Protein AF-A0A1H3FHN4-F1 (afdb_monomer_lite)

Organism: NCBI:txid1123352

Sequence (69 aa):
MSTAYERRVRRLREHVLSHTKPKEEVINKPKLSIDDMTKEEIINKLEGKGIEYNPRDKKEVLFNLLVGD

Structure (mmCIF, N/CA/C/O backbone):
data_AF-A0A1H3FHN4-F1
#
_entry.id   AF-A0A1H3FHN4-F1
#
loop_
_atom_site.group_PDB
_atom_site.id
_atom_site.type_symbol
_atom_site.label_atom_id
_atom_site.label_alt_id
_atom_site.label_comp_id
_atom_site.label_asym_id
_atom_site.label_entity_id
_atom_site.label_seq_id
_atom_site.pdbx_PDB_ins_code
_atom_site.Cartn_x
_atom_site.Cartn_y
_atom_site.Cartn_z
_atom_site.occupancy
_atom_site.B_iso_or_equiv
_atom_site.auth_seq_id
_atom_site.auth_comp_id
_atom_site.auth_asym_id
_atom_site.auth_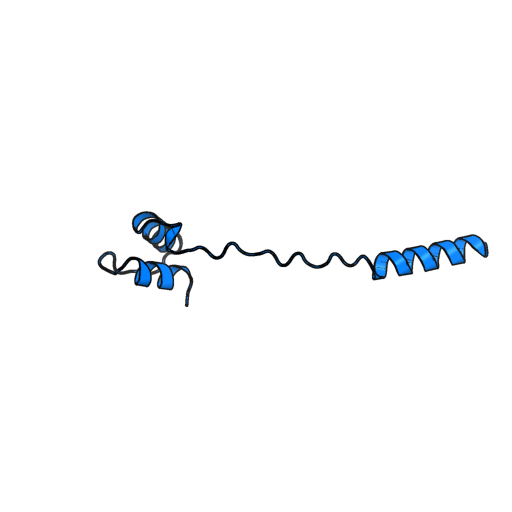atom_id
_atom_site.pdbx_PDB_model_num
ATOM 1 N N . MET A 1 1 ? 33.364 6.222 -46.758 1.00 63.97 1 MET A N 1
ATOM 2 C CA . MET A 1 1 ? 32.500 5.073 -47.113 1.00 63.97 1 MET A CA 1
ATOM 3 C C . MET A 1 1 ? 32.518 4.097 -45.955 1.00 63.97 1 MET A C 1
ATOM 5 O O . MET A 1 1 ? 33.606 3.767 -45.511 1.00 63.97 1 MET A O 1
ATOM 9 N N . SER A 1 2 ? 31.360 3.658 -45.460 1.00 71.62 2 SER A N 1
ATOM 10 C CA . SER A 1 2 ? 31.330 2.646 -44.399 1.00 71.62 2 SER A CA 1
ATOM 11 C C . SER A 1 2 ? 31.640 1.263 -44.971 1.00 71.62 2 SER A C 1
ATOM 13 O O . SER A 1 2 ? 31.025 0.863 -45.972 1.00 71.62 2 SER A O 1
ATOM 15 N N . THR A 1 3 ? 32.596 0.564 -44.355 1.00 85.62 3 THR A N 1
ATOM 16 C CA . THR A 1 3 ? 33.035 -0.774 -44.770 1.00 85.62 3 THR A CA 1
ATOM 17 C C . THR A 1 3 ? 31.929 -1.818 -44.571 1.00 85.62 3 THR A C 1
ATOM 19 O O . THR A 1 3 ? 31.009 -1.654 -43.767 1.00 85.62 3 THR A O 1
ATOM 22 N N . ALA A 1 4 ? 31.999 -2.937 -45.300 1.00 84.19 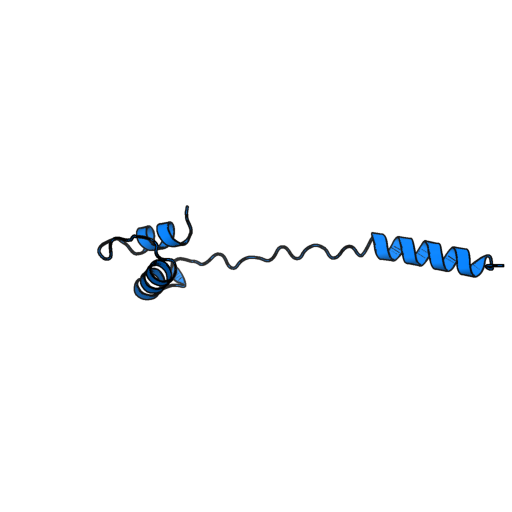4 ALA A N 1
ATOM 23 C CA . ALA A 1 4 ? 31.051 -4.046 -45.128 1.00 84.19 4 ALA A CA 1
ATOM 24 C C . ALA A 1 4 ? 31.030 -4.577 -43.678 1.00 84.19 4 ALA A C 1
ATOM 26 O O . ALA A 1 4 ? 29.984 -5.002 -43.180 1.00 84.19 4 ALA A O 1
ATOM 27 N N . TYR A 1 5 ? 32.174 -4.487 -42.993 1.00 86.31 5 TYR A N 1
ATOM 28 C CA . TYR A 1 5 ? 32.336 -4.850 -41.592 1.00 86.31 5 TYR A CA 1
ATOM 29 C C . TYR A 1 5 ? 31.525 -3.940 -40.660 1.00 86.31 5 TYR A C 1
ATOM 31 O O . TYR A 1 5 ? 30.713 -4.431 -39.876 1.00 86.31 5 TYR A O 1
ATOM 39 N N . GLU A 1 6 ? 31.642 -2.620 -40.803 1.00 87.62 6 GLU A N 1
ATOM 40 C CA . GLU A 1 6 ? 30.890 -1.651 -39.993 1.00 87.62 6 GLU A CA 1
ATOM 41 C C . GLU A 1 6 ? 29.370 -1.831 -40.118 1.00 87.62 6 GLU A C 1
ATOM 43 O O . GLU A 1 6 ? 28.646 -1.787 -39.121 1.00 87.62 6 GLU A O 1
ATOM 48 N N . ARG A 1 7 ? 28.874 -2.127 -41.327 1.00 88.50 7 ARG A N 1
ATOM 49 C CA . ARG A 1 7 ? 27.444 -2.408 -41.559 1.00 88.50 7 ARG A CA 1
ATOM 50 C C . ARG A 1 7 ? 26.973 -3.684 -40.864 1.00 88.50 7 ARG A C 1
ATOM 52 O O . ARG A 1 7 ? 25.800 -3.798 -40.511 1.00 88.50 7 ARG A O 1
ATOM 59 N N . ARG A 1 8 ? 27.852 -4.677 -40.701 1.00 85.88 8 ARG A N 1
ATOM 60 C CA . ARG A 1 8 ? 27.545 -5.915 -39.970 1.00 85.88 8 ARG A CA 1
ATOM 61 C C . ARG A 1 8 ? 27.507 -5.658 -38.467 1.00 85.88 8 ARG A C 1
ATOM 63 O O . ARG A 1 8 ? 26.550 -6.068 -37.818 1.00 85.88 8 ARG A O 1
ATOM 70 N N . VAL A 1 9 ? 28.499 -4.941 -37.942 1.00 89.81 9 VAL A N 1
ATOM 71 C CA . VAL A 1 9 ? 28.581 -4.588 -36.517 1.00 89.81 9 VAL A CA 1
ATOM 72 C C . VAL A 1 9 ? 27.374 -3.750 -36.094 1.00 89.81 9 VAL A C 1
ATOM 74 O O . VAL A 1 9 ? 26.766 -4.033 -35.064 1.00 89.81 9 VAL A O 1
ATOM 77 N N . ARG A 1 10 ? 26.963 -2.777 -36.917 1.00 87.31 10 ARG A N 1
ATOM 78 C CA . ARG A 1 10 ? 25.781 -1.948 -36.647 1.00 87.31 10 ARG A CA 1
ATOM 79 C C . ARG A 1 10 ? 24.498 -2.775 -36.533 1.00 87.31 10 ARG A C 1
ATOM 81 O O . ARG A 1 10 ? 23.788 -2.642 -35.543 1.00 87.31 10 ARG A O 1
ATOM 88 N N . ARG A 1 11 ? 24.244 -3.669 -37.496 1.00 87.19 11 ARG A N 1
ATOM 89 C CA . ARG A 1 11 ? 23.062 -4.550 -37.486 1.00 87.19 11 ARG A CA 1
ATOM 90 C C . ARG A 1 11 ? 23.040 -5.473 -36.273 1.00 87.19 11 ARG A C 1
ATOM 92 O O . ARG A 1 11 ? 21.992 -5.664 -35.667 1.00 87.19 11 ARG A O 1
ATOM 99 N N . LEU A 1 12 ? 24.197 -6.022 -35.904 1.00 86.81 12 LEU A N 1
ATOM 100 C CA . LEU A 1 12 ? 24.306 -6.875 -34.725 1.00 86.81 12 LEU A CA 1
ATOM 101 C C . LEU A 1 12 ? 24.012 -6.088 -33.443 1.00 86.81 12 LEU A C 1
ATOM 103 O O . LEU A 1 12 ? 23.266 -6.563 -32.593 1.00 86.81 12 LEU A O 1
ATOM 107 N N . ARG A 1 13 ? 24.544 -4.867 -33.329 1.00 86.31 13 ARG A N 1
ATOM 108 C CA . ARG A 1 13 ? 24.294 -3.989 -32.182 1.00 86.31 13 ARG A CA 1
ATOM 109 C C . ARG A 1 13 ? 22.817 -3.626 -32.060 1.00 86.31 13 ARG A C 1
ATOM 111 O O . ARG A 1 13 ? 22.277 -3.738 -30.969 1.00 86.31 13 ARG A O 1
ATOM 118 N N . GLU A 1 14 ? 22.169 -3.244 -33.159 1.00 83.44 14 GLU A N 1
ATOM 119 C CA . GLU A 1 14 ? 20.729 -2.941 -33.199 1.00 83.44 14 GLU A CA 1
ATOM 120 C C . GLU A 1 14 ? 19.878 -4.164 -32.807 1.00 83.44 14 GLU A C 1
ATOM 122 O O . GLU A 1 14 ? 18.909 -4.029 -32.062 1.00 83.44 14 GLU A O 1
ATOM 127 N N . HIS A 1 15 ? 20.271 -5.366 -33.241 1.00 83.38 15 HIS A N 1
ATOM 128 C CA . HIS A 1 15 ? 19.576 -6.611 -32.907 1.00 83.38 15 HIS A CA 1
ATOM 129 C C . HIS A 1 15 ? 19.733 -7.019 -31.435 1.00 83.38 15 HIS A C 1
ATOM 131 O O . HIS A 1 15 ? 18.767 -7.443 -30.808 1.00 83.38 15 HIS A O 1
ATOM 137 N N . VAL A 1 16 ? 20.930 -6.868 -30.859 1.00 82.38 16 VAL A N 1
ATOM 138 C CA . VAL A 1 16 ? 21.152 -7.119 -29.426 1.00 82.38 16 VAL A CA 1
ATOM 139 C C . VAL A 1 16 ? 20.365 -6.110 -28.591 1.00 82.38 16 VAL A C 1
ATOM 141 O O . VAL A 1 16 ? 19.650 -6.514 -27.680 1.00 82.38 16 VAL A O 1
ATOM 144 N N . LEU A 1 17 ? 20.414 -4.821 -28.951 1.00 77.25 17 LEU A N 1
ATOM 145 C CA . LEU A 1 17 ? 19.704 -3.765 -28.224 1.00 77.25 17 LEU A CA 1
ATOM 146 C C . LEU A 1 17 ? 18.181 -3.972 -28.218 1.00 77.25 17 LEU A C 1
ATOM 148 O O . LEU A 1 17 ? 17.521 -3.642 -27.237 1.00 77.25 17 LEU A O 1
ATOM 152 N N . SER A 1 18 ? 17.618 -4.519 -29.302 1.00 71.25 18 SER A N 1
ATOM 153 C CA . SER A 1 18 ? 16.179 -4.787 -29.394 1.00 71.25 18 SER A CA 1
ATOM 154 C C . SER A 1 18 ? 15.728 -5.992 -28.562 1.00 71.25 18 SER A C 1
ATOM 156 O O . SER A 1 18 ? 14.579 -6.018 -28.120 1.00 71.25 18 SER A O 1
ATOM 158 N N . HIS A 1 19 ? 16.621 -6.954 -28.308 1.00 68.12 19 HIS A N 1
ATOM 159 C CA . HIS A 1 19 ? 16.345 -8.135 -27.482 1.00 68.12 19 HIS A CA 1
ATOM 160 C C . HIS A 1 19 ? 16.646 -7.912 -25.999 1.00 68.12 19 HIS A C 1
ATOM 162 O O . HIS A 1 19 ? 16.063 -8.581 -25.150 1.00 68.12 19 HIS A O 1
ATOM 168 N N . THR A 1 20 ? 17.497 -6.943 -25.665 1.00 63.81 20 THR A N 1
ATOM 169 C CA . THR A 1 20 ? 17.757 -6.518 -24.286 1.00 63.81 20 THR A CA 1
ATOM 170 C C . THR A 1 20 ? 16.804 -5.411 -23.846 1.00 63.81 20 THR A C 1
ATOM 172 O O . THR A 1 20 ? 17.224 -4.476 -23.162 1.00 63.81 20 THR A O 1
ATOM 175 N N . LYS A 1 21 ? 15.518 -5.475 -24.218 1.00 62.16 21 LYS A N 1
ATOM 176 C CA . LYS A 1 21 ? 14.527 -4.725 -23.441 1.00 62.16 21 LYS A CA 1
ATOM 177 C C . LYS A 1 21 ? 14.652 -5.243 -22.008 1.00 62.16 21 LYS A C 1
ATOM 179 O O . LYS A 1 21 ? 14.544 -6.462 -21.831 1.00 62.16 21 LYS A O 1
ATOM 184 N N . PRO A 1 22 ? 14.939 -4.390 -21.010 1.00 60.31 22 PRO A N 1
ATOM 185 C CA . PRO A 1 22 ? 14.868 -4.839 -19.635 1.00 60.31 22 PRO A CA 1
ATOM 186 C C . PRO A 1 22 ? 13.461 -5.404 -19.484 1.00 60.31 22 PRO A C 1
ATOM 188 O O . PRO A 1 22 ? 12.485 -4.723 -19.802 1.00 60.31 22 PRO A O 1
ATOM 191 N N . LYS A 1 23 ? 13.358 -6.687 -19.119 1.00 61.94 23 LYS A N 1
ATOM 192 C CA . LYS A 1 23 ? 12.115 -7.192 -18.547 1.00 61.94 23 LYS A CA 1
ATOM 193 C C . LYS A 1 23 ? 11.822 -6.191 -17.452 1.00 61.94 23 LYS A C 1
ATOM 195 O O . LYS A 1 23 ? 12.642 -6.081 -16.544 1.00 61.94 23 LYS A O 1
ATOM 200 N N . GLU A 1 24 ? 10.773 -5.393 -17.625 1.00 59.16 24 GLU A N 1
ATOM 201 C CA . GLU A 1 24 ? 10.263 -4.559 -16.555 1.00 59.16 24 GLU A CA 1
ATOM 202 C C . GLU A 1 24 ? 10.173 -5.502 -15.372 1.00 59.16 24 GLU A C 1
ATOM 204 O O . GLU A 1 24 ? 9.451 -6.505 -15.415 1.00 59.16 24 GLU A O 1
ATOM 209 N N . GLU A 1 25 ? 11.060 -5.282 -14.403 1.00 56.38 25 GLU A N 1
ATOM 210 C CA . GLU A 1 25 ? 10.993 -5.971 -13.142 1.00 56.38 25 GLU A CA 1
ATOM 211 C C . GLU A 1 25 ? 9.564 -5.723 -12.708 1.00 56.38 25 GLU A C 1
ATOM 213 O O . GLU A 1 25 ? 9.146 -4.575 -12.542 1.00 56.38 25 GLU A O 1
ATOM 218 N N . VAL A 1 26 ? 8.771 -6.792 -12.663 1.00 56.03 26 VAL A N 1
ATOM 219 C CA . VAL A 1 26 ? 7.497 -6.761 -11.976 1.00 56.03 26 VAL A CA 1
ATOM 220 C C . VAL A 1 26 ? 7.919 -6.415 -10.566 1.00 56.03 26 VAL A C 1
ATOM 222 O O . VAL A 1 26 ? 8.380 -7.281 -9.825 1.00 56.03 26 VAL A O 1
ATOM 225 N N . ILE A 1 27 ? 7.903 -5.116 -10.263 1.00 54.69 27 ILE A N 1
ATOM 226 C CA . ILE A 1 27 ? 8.110 -4.581 -8.938 1.00 54.69 27 ILE A CA 1
ATOM 227 C C . ILE A 1 27 ? 7.010 -5.280 -8.170 1.00 54.69 27 ILE A C 1
ATOM 229 O O . ILE A 1 27 ? 5.833 -4.926 -8.274 1.00 54.69 27 ILE A O 1
ATOM 233 N N . ASN A 1 28 ? 7.399 -6.357 -7.494 1.00 52.41 28 ASN A N 1
ATOM 234 C CA . ASN A 1 28 ? 6.634 -7.000 -6.457 1.00 52.41 28 ASN A CA 1
ATOM 235 C C . ASN A 1 28 ? 6.465 -5.885 -5.438 1.00 52.41 28 ASN A C 1
ATOM 237 O O . ASN A 1 28 ? 7.304 -5.702 -4.558 1.00 52.41 28 ASN A O 1
ATOM 241 N N . LYS A 1 29 ? 5.438 -5.049 -5.630 1.00 58.22 29 LYS A N 1
ATOM 242 C CA . LYS A 1 29 ? 4.996 -4.130 -4.599 1.00 58.22 29 LYS A CA 1
ATOM 243 C C . LYS A 1 29 ? 4.794 -5.054 -3.409 1.00 58.22 29 LYS A C 1
ATOM 245 O O . LYS A 1 29 ? 4.022 -6.007 -3.564 1.00 58.22 29 LYS A O 1
ATOM 250 N N . PRO A 1 30 ? 5.539 -4.879 -2.306 1.00 58.31 30 PRO A N 1
ATOM 251 C CA . PRO A 1 30 ? 5.332 -5.718 -1.146 1.00 58.31 30 PRO A CA 1
ATOM 252 C C . PRO A 1 30 ? 3.844 -5.607 -0.847 1.00 58.31 30 PRO A C 1
ATOM 254 O O . PRO A 1 30 ? 3.339 -4.503 -0.624 1.00 58.31 30 PRO A O 1
ATOM 257 N N . LYS A 1 31 ? 3.118 -6.721 -0.990 1.00 64.62 31 LYS A N 1
ATOM 258 C CA . LYS A 1 31 ? 1.745 -6.791 -0.515 1.00 64.62 31 LYS A CA 1
ATOM 259 C C . LYS A 1 31 ? 1.890 -6.529 0.969 1.00 64.62 31 LYS A C 1
ATOM 261 O O . LYS A 1 31 ? 2.421 -7.381 1.672 1.00 64.62 31 LYS A O 1
ATOM 266 N N . LEU A 1 32 ? 1.552 -5.317 1.402 1.00 68.19 32 LEU A N 1
ATOM 267 C CA . LEU A 1 32 ? 1.435 -5.021 2.818 1.00 68.19 32 LEU A CA 1
ATOM 268 C C . LEU A 1 32 ? 0.511 -6.108 3.362 1.00 68.19 32 LEU A C 1
ATOM 270 O O . LEU A 1 32 ? -0.616 -6.233 2.885 1.00 68.19 32 LEU A O 1
ATOM 274 N N . SER A 1 33 ? 1.023 -6.968 4.237 1.00 76.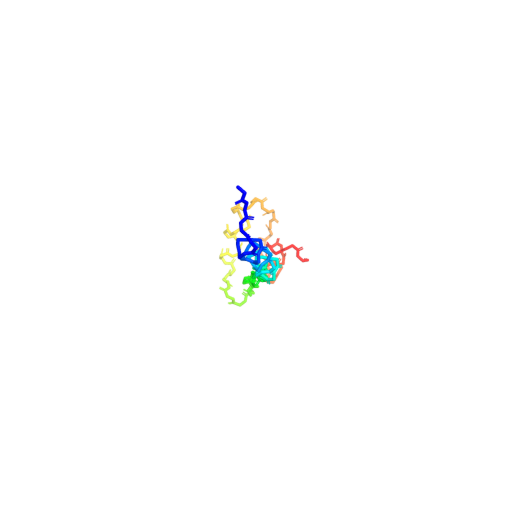62 33 SER A N 1
ATOM 275 C CA . SER A 1 33 ? 0.170 -7.900 4.951 1.00 76.62 33 SER A CA 1
ATOM 276 C C . SER A 1 33 ? -0.392 -7.168 6.153 1.00 76.62 33 SER A C 1
ATOM 278 O O . SER A 1 33 ? 0.305 -6.387 6.806 1.00 76.62 33 SER A O 1
ATOM 280 N N . ILE A 1 34 ? -1.650 -7.441 6.477 1.00 78.75 34 ILE A N 1
ATOM 281 C CA . ILE A 1 34 ? -2.237 -6.964 7.724 1.00 78.75 34 ILE A CA 1
ATOM 282 C C . ILE A 1 34 ? -1.456 -7.482 8.937 1.00 78.75 34 ILE A C 1
ATOM 284 O O . ILE A 1 34 ? -1.390 -6.797 9.955 1.00 78.75 34 ILE A O 1
ATOM 288 N N . ASP A 1 35 ? -0.837 -8.658 8.833 1.00 82.31 35 ASP A N 1
ATOM 289 C CA . ASP A 1 35 ? -0.041 -9.256 9.906 1.00 82.31 35 ASP A CA 1
ATOM 290 C C . ASP A 1 35 ? 1.262 -8.496 10.174 1.00 82.31 35 ASP A C 1
ATOM 292 O O . ASP A 1 35 ? 1.699 -8.436 11.321 1.00 82.31 35 ASP A O 1
ATOM 296 N N . ASP A 1 36 ? 1.819 -7.835 9.156 1.00 84.94 36 ASP A N 1
ATOM 297 C CA . ASP A 1 36 ? 3.081 -7.089 9.258 1.00 84.94 36 ASP A CA 1
ATOM 298 C C . ASP A 1 36 ? 2.912 -5.700 9.887 1.00 84.94 36 ASP A C 1
ATOM 300 O O . ASP A 1 36 ? 3.895 -5.012 10.151 1.00 84.94 36 ASP A O 1
ATOM 304 N N . MET A 1 37 ? 1.669 -5.259 10.093 1.00 86.31 37 MET A N 1
ATOM 305 C CA . MET A 1 37 ? 1.353 -3.939 10.626 1.00 86.31 37 MET A CA 1
ATOM 306 C C . MET A 1 37 ? 0.549 -4.032 11.913 1.00 86.31 37 MET A C 1
ATOM 308 O O . MET A 1 37 ? -0.355 -4.853 12.042 1.00 86.31 37 MET A O 1
ATOM 312 N N . THR A 1 38 ? 0.798 -3.143 12.864 1.00 90.56 38 THR A N 1
ATOM 313 C CA . THR A 1 38 ? -0.043 -3.001 14.060 1.00 90.56 38 THR A CA 1
ATOM 314 C C . THR A 1 38 ? -1.254 -2.103 13.795 1.00 90.56 38 THR A C 1
ATOM 316 O O . THR A 1 38 ? -1.298 -1.340 12.829 1.00 90.56 38 THR A O 1
ATOM 319 N N . LYS A 1 39 ? -2.274 -2.176 14.663 1.00 89.31 39 LYS A N 1
ATOM 320 C CA . LYS A 1 39 ? -3.460 -1.307 14.553 1.00 89.31 39 LYS A CA 1
ATOM 321 C C . LYS A 1 39 ? -3.076 0.179 14.622 1.00 89.31 39 LYS A C 1
ATOM 323 O O . LYS A 1 39 ? -3.619 0.978 13.867 1.00 89.31 39 LYS A O 1
ATOM 328 N N . GLU A 1 40 ? -2.127 0.522 15.488 1.00 91.19 40 GLU A N 1
ATOM 329 C CA . GLU A 1 40 ? -1.621 1.889 15.655 1.00 91.19 40 GLU A CA 1
ATOM 330 C C . GLU A 1 40 ? -0.910 2.389 14.394 1.00 91.19 40 GLU A C 1
ATOM 332 O O . GLU A 1 40 ? -1.159 3.502 13.941 1.00 91.19 40 GLU A O 1
ATOM 337 N N . GLU A 1 41 ? -0.091 1.551 13.756 1.00 91.12 41 GLU A N 1
ATOM 338 C CA . GLU A 1 41 ? 0.566 1.907 12.494 1.00 91.12 41 GLU A CA 1
ATOM 339 C C . GLU A 1 41 ? -0.427 2.122 11.351 1.00 91.12 41 GLU A C 1
ATOM 341 O O . GLU A 1 41 ? -0.221 3.002 10.515 1.00 91.12 41 GLU A O 1
ATOM 346 N N . ILE A 1 42 ? -1.503 1.331 11.296 1.00 91.44 42 ILE A N 1
ATOM 347 C CA . ILE A 1 42 ? -2.567 1.520 10.303 1.00 91.44 42 ILE A CA 1
ATOM 348 C C . ILE A 1 42 ? -3.250 2.870 10.536 1.00 91.44 42 ILE A C 1
ATOM 350 O O . ILE A 1 42 ? -3.402 3.635 9.588 1.00 91.44 42 ILE A O 1
ATOM 354 N N . ILE A 1 43 ? -3.587 3.190 11.788 1.00 92.38 43 ILE A N 1
ATOM 355 C CA . ILE A 1 43 ? -4.184 4.474 12.174 1.00 92.38 43 ILE A CA 1
ATOM 356 C C . ILE A 1 43 ? -3.276 5.645 11.786 1.00 92.38 43 ILE A C 1
ATOM 358 O O . ILE A 1 43 ? -3.718 6.538 11.072 1.00 92.38 43 ILE A O 1
ATOM 362 N N . ASN A 1 44 ? -1.992 5.597 12.146 1.00 93.50 44 ASN A N 1
ATOM 363 C CA . ASN A 1 44 ? -1.032 6.648 11.801 1.00 93.50 44 ASN A CA 1
ATOM 364 C C . ASN A 1 44 ? -0.931 6.863 10.282 1.00 93.50 44 ASN A C 1
ATOM 366 O O . ASN A 1 44 ? -0.807 7.993 9.810 1.00 93.50 44 ASN A O 1
ATOM 370 N N . LYS A 1 45 ? -1.005 5.784 9.488 1.00 90.81 45 LYS A N 1
ATOM 371 C CA . LYS A 1 45 ? -1.027 5.895 8.022 1.00 90.81 45 LYS A CA 1
ATOM 372 C C . LYS A 1 45 ? -2.350 6.450 7.491 1.00 90.81 45 LYS A C 1
ATOM 374 O O . LYS A 1 45 ? -2.315 7.183 6.505 1.00 90.81 45 LYS A O 1
ATOM 379 N N . LEU A 1 46 ? -3.489 6.107 8.094 1.00 91.69 46 LEU A N 1
ATOM 380 C CA . LEU 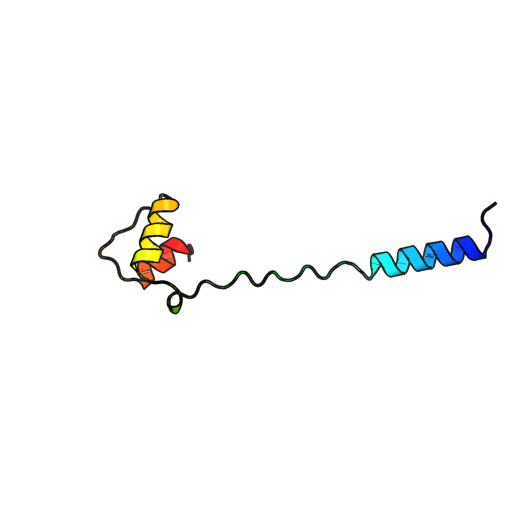A 1 46 ? -4.796 6.665 7.731 1.00 91.69 46 LEU A CA 1
ATOM 381 C C . LEU A 1 46 ? -4.849 8.168 8.033 1.00 91.69 46 LEU A C 1
ATOM 383 O O . LEU A 1 46 ? -5.228 8.944 7.157 1.00 91.69 46 LEU A O 1
ATOM 387 N N . GLU A 1 47 ? -4.361 8.587 9.203 1.00 92.56 47 GLU A N 1
ATOM 388 C CA . GLU A 1 47 ? -4.227 9.998 9.589 1.00 92.56 47 GLU A CA 1
ATOM 389 C C . GLU A 1 47 ? -3.305 10.766 8.645 1.00 92.56 47 GLU A C 1
ATOM 391 O O . GLU A 1 47 ? -3.689 11.808 8.118 1.00 92.56 47 GLU A O 1
ATOM 396 N N . GLY A 1 48 ? -2.116 10.225 8.355 1.00 92.75 48 GLY A N 1
ATOM 397 C CA . GLY A 1 48 ? -1.169 10.851 7.430 1.00 92.75 48 GLY A CA 1
ATOM 398 C C . GLY A 1 48 ? -1.695 10.981 5.996 1.00 92.75 48 GLY A C 1
ATOM 399 O O . GLY A 1 48 ? -1.249 11.856 5.256 1.00 92.75 48 GLY A O 1
ATOM 400 N N . LYS A 1 49 ? -2.652 10.134 5.597 1.00 90.50 49 LYS A N 1
ATOM 401 C CA . LYS A 1 49 ? -3.346 10.218 4.303 1.00 90.50 49 LYS A CA 1
ATOM 402 C C . LYS A 1 49 ? -4.611 11.085 4.342 1.00 90.50 49 LYS A C 1
ATOM 404 O O . LYS A 1 49 ? -5.161 11.360 3.279 1.00 90.50 49 LYS A O 1
ATOM 409 N N . GLY A 1 50 ? -5.084 11.489 5.522 1.00 91.69 50 GLY A N 1
ATOM 410 C CA . GLY A 1 50 ? -6.358 12.193 5.686 1.00 91.69 50 GLY A CA 1
ATOM 411 C C . GLY A 1 50 ? -7.586 11.333 5.365 1.00 91.69 50 GLY A C 1
ATOM 412 O O . GLY A 1 50 ? -8.601 11.868 4.928 1.00 91.69 50 GLY A O 1
ATOM 413 N N . ILE A 1 51 ? -7.491 10.009 5.529 1.00 91.31 51 ILE A N 1
ATOM 414 C CA . ILE A 1 51 ? -8.621 9.091 5.338 1.00 91.31 51 ILE A CA 1
ATOM 415 C C . ILE A 1 51 ? -9.436 9.072 6.630 1.00 91.31 51 ILE A C 1
ATOM 417 O O . ILE A 1 51 ? -8.887 8.813 7.698 1.00 91.31 51 ILE A O 1
ATOM 421 N N . GLU A 1 52 ? -10.738 9.333 6.539 1.00 91.75 52 GLU A N 1
ATOM 422 C CA . GLU A 1 52 ? -11.640 9.221 7.684 1.00 91.75 52 GLU A CA 1
ATOM 423 C C . GLU A 1 52 ? -11.767 7.754 8.110 1.00 91.75 52 GLU A C 1
ATOM 425 O O . GLU A 1 52 ? -12.002 6.864 7.291 1.00 91.75 52 GLU A O 1
ATOM 430 N N . TYR A 1 53 ? -11.581 7.493 9.400 1.00 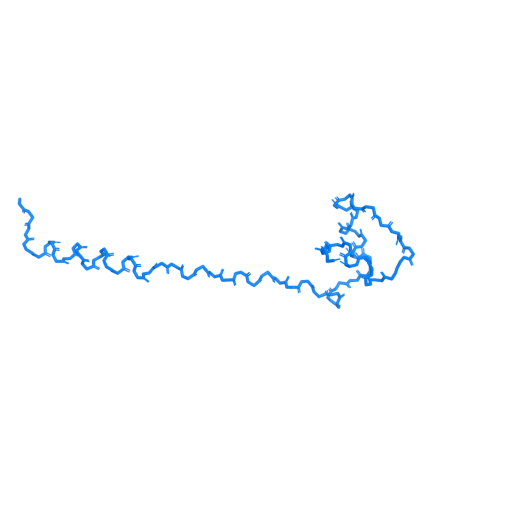91.94 53 TYR A N 1
ATOM 431 C CA . TYR A 1 53 ? -11.620 6.148 9.954 1.00 91.94 53 TYR A CA 1
ATOM 432 C C . TYR A 1 53 ? -12.271 6.164 11.335 1.00 91.94 53 TYR A C 1
ATOM 434 O O . TYR A 1 53 ? -12.190 7.149 12.070 1.00 91.94 53 TYR A O 1
ATOM 442 N N . ASN A 1 54 ? -12.897 5.053 11.721 1.00 92.00 54 ASN A N 1
ATOM 443 C CA . ASN A 1 54 ? -13.407 4.889 13.076 1.00 92.00 54 ASN A CA 1
ATOM 444 C C . ASN A 1 54 ? -12.357 4.170 13.945 1.00 92.00 54 ASN A C 1
ATOM 446 O O . ASN A 1 54 ? -12.084 2.988 13.728 1.00 92.00 54 ASN A O 1
ATOM 450 N N . PRO A 1 55 ? -11.792 4.810 14.986 1.00 88.38 55 PRO A N 1
ATOM 451 C CA . PRO A 1 55 ? -10.741 4.208 15.816 1.00 88.38 55 PRO A CA 1
ATOM 452 C C . PRO A 1 55 ? -11.198 2.943 16.564 1.00 88.38 55 PRO A C 1
ATOM 454 O O . PRO A 1 55 ? -10.377 2.114 16.979 1.00 88.38 55 PRO A O 1
ATOM 457 N N . ARG A 1 56 ? -12.513 2.760 16.738 1.00 91.75 56 ARG A N 1
ATOM 458 C CA . ARG A 1 56 ? -13.092 1.584 17.404 1.00 91.75 56 ARG A CA 1
ATOM 459 C C . ARG A 1 56 ? -13.216 0.374 16.481 1.00 91.75 56 ARG A C 1
ATOM 461 O O . ARG A 1 56 ? -13.470 -0.719 16.984 1.00 91.75 56 ARG A O 1
ATOM 468 N N . ASP A 1 57 ? -12.994 0.542 15.181 1.00 93.44 57 ASP A N 1
ATOM 469 C CA . ASP A 1 57 ? -13.099 -0.550 14.223 1.00 93.44 57 ASP A CA 1
ATOM 470 C C . ASP A 1 57 ? -12.017 -1.614 14.428 1.00 93.44 57 ASP A C 1
ATOM 472 O O . ASP A 1 57 ? -10.980 -1.421 15.085 1.00 93.44 57 ASP A O 1
ATOM 476 N N . LYS A 1 58 ? -12.288 -2.793 13.863 1.00 93.25 58 LYS A N 1
ATOM 477 C CA . LYS A 1 58 ? -11.328 -3.892 13.826 1.00 93.25 58 LYS A CA 1
ATOM 478 C C . LYS A 1 58 ? -10.123 -3.498 12.976 1.00 93.25 58 LYS A C 1
ATOM 480 O O . LYS A 1 58 ? -10.242 -2.750 12.010 1.00 93.25 58 LYS A O 1
ATOM 485 N N . LYS A 1 59 ? -8.971 -4.082 13.308 1.00 90.25 59 LYS A N 1
ATOM 486 C CA . LYS A 1 59 ? -7.721 -3.923 12.553 1.00 90.25 59 LYS A CA 1
ATO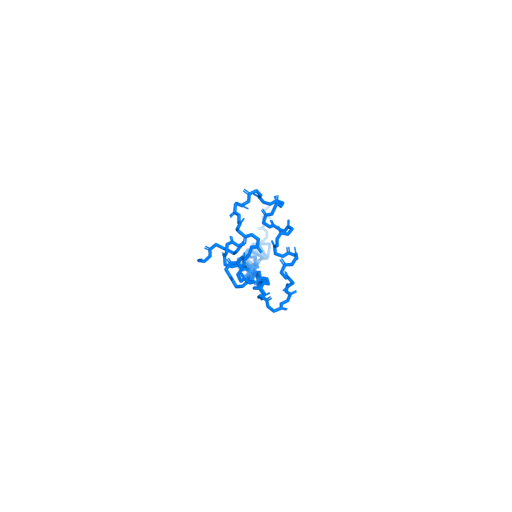M 487 C C . LYS A 1 59 ? -7.919 -4.190 11.054 1.00 90.25 59 LYS A C 1
ATOM 489 O O . LYS A 1 59 ? -7.417 -3.432 10.241 1.00 90.25 59 LYS A O 1
ATOM 494 N N . GLU A 1 60 ? -8.698 -5.218 10.718 1.00 90.44 60 GLU A N 1
ATOM 495 C CA . GLU A 1 60 ? -9.055 -5.605 9.343 1.00 90.44 60 GLU A CA 1
ATOM 496 C C . GLU A 1 60 ? -9.757 -4.489 8.577 1.00 90.44 60 GLU A C 1
ATOM 498 O O . GLU A 1 60 ? -9.359 -4.161 7.468 1.00 90.44 60 GLU A O 1
ATOM 503 N N . VAL A 1 61 ? -10.751 -3.850 9.191 1.00 91.62 61 VAL A N 1
ATOM 504 C CA . VAL A 1 61 ? -11.519 -2.771 8.555 1.00 91.62 61 VAL A CA 1
ATOM 505 C C . VAL A 1 61 ? -10.628 -1.554 8.304 1.00 91.62 61 VAL A C 1
ATOM 507 O O . VAL A 1 61 ? -10.637 -0.994 7.212 1.00 91.62 61 VAL A O 1
ATOM 510 N N . LEU A 1 62 ? -9.800 -1.188 9.286 1.00 91.69 62 LEU A N 1
ATOM 511 C CA . LEU A 1 62 ? -8.832 -0.098 9.146 1.00 91.69 62 LEU A CA 1
ATOM 512 C C . LEU A 1 62 ? -7.781 -0.401 8.070 1.00 91.69 62 LEU A C 1
ATOM 514 O O . LEU A 1 62 ? -7.371 0.486 7.324 1.00 91.69 62 LEU A O 1
ATOM 518 N N . PHE A 1 63 ? -7.342 -1.655 7.978 1.00 91.12 63 PHE A N 1
ATOM 519 C CA . PHE A 1 63 ? -6.389 -2.086 6.965 1.00 91.12 63 PHE A CA 1
ATOM 520 C C . PHE A 1 63 ? -6.999 -2.041 5.559 1.00 91.12 63 PHE A C 1
ATOM 522 O O . PHE A 1 63 ? -6.374 -1.517 4.640 1.00 91.12 63 PHE A O 1
ATOM 529 N N . ASN A 1 64 ? -8.240 -2.507 5.408 1.00 89.94 64 ASN A N 1
ATOM 530 C CA . ASN A 1 64 ? -8.968 -2.444 4.142 1.00 89.94 64 ASN A CA 1
ATOM 531 C C . ASN A 1 64 ? -9.168 -0.992 3.692 1.00 89.94 64 ASN A C 1
ATOM 533 O O . ASN A 1 64 ? -8.906 -0.680 2.535 1.00 89.94 64 ASN A O 1
ATOM 537 N N . LEU A 1 65 ? -9.498 -0.076 4.613 1.00 90.56 65 LEU A N 1
ATOM 538 C CA . LEU A 1 65 ? -9.546 1.368 4.333 1.00 90.56 65 LEU A CA 1
ATOM 539 C C . LEU A 1 65 ? -8.198 1.920 3.841 1.00 90.56 65 LEU A C 1
ATOM 541 O O . LEU A 1 65 ? -8.158 2.801 2.984 1.00 90.56 65 LEU A O 1
ATOM 545 N N . LEU A 1 66 ? -7.083 1.414 4.376 1.00 87.25 66 LEU A N 1
ATOM 546 C CA . LEU A 1 66 ? -5.742 1.868 4.009 1.00 87.25 66 LEU A CA 1
ATOM 547 C C . LEU A 1 66 ? -5.307 1.387 2.613 1.00 87.25 66 LEU A C 1
ATOM 549 O O . LEU A 1 66 ? -4.572 2.116 1.927 1.00 87.25 66 LEU A O 1
ATOM 553 N N . VAL A 1 67 ? -5.703 0.166 2.238 1.00 86.94 67 VAL A N 1
ATOM 554 C CA . VAL A 1 67 ? -5.371 -0.487 0.958 1.00 86.94 67 VAL A CA 1
ATOM 555 C C . VAL A 1 67 ? -6.358 -0.104 -0.151 1.00 86.94 67 VAL A C 1
ATOM 557 O O . VAL A 1 67 ? -5.930 0.040 -1.296 1.00 86.94 67 VAL A O 1
ATOM 560 N N . GLY A 1 68 ? -7.619 0.167 0.192 1.00 78.44 68 GLY A N 1
ATOM 561 C CA . GLY A 1 68 ? -8.677 0.545 -0.747 1.00 78.44 68 GLY A CA 1
ATOM 562 C C . GLY A 1 68 ? -9.316 -0.636 -1.484 1.00 78.44 68 GLY A C 1
ATOM 563 O O . GLY A 1 68 ? -9.685 -0.461 -2.644 1.00 78.44 68 GLY A O 1
ATOM 564 N N . ASP A 1 69 ? -9.400 -1.804 -0.835 1.00 55.59 69 ASP A N 1
ATOM 565 C CA . ASP A 1 69 ? -10.141 -2.986 -1.322 1.00 55.59 69 ASP A CA 1
ATOM 566 C C . ASP A 1 69 ? -11.634 -2.932 -0.949 1.00 55.59 69 ASP A C 1
ATOM 568 O O . ASP A 1 69 ? -11.955 -2.481 0.180 1.00 55.59 69 ASP A O 1
#

Foldseek 3Di:
DDDPVNVVVVVVVVVVVVVPPPPPPPPPPPPPDLVNDDLVRLVVQCVVVVNDDDSPDDSVVSVCSNVVD

Secondary structure (DSSP, 8-state):
---HHHHHHHHHHHHHHHH--------------GGGS-HHHHHHHHHHHT----TTS-HHHHHHHHHT-

Radius of gyration: 25.63 Å; chains: 1; bounding box: 46×21×64 Å

pLDDT: mean 81.29, std 12.65, range [52.41, 93.5]